Protein AF-A0A935HBZ0-F1 (afdb_monomer_lite)

Radius of gyration: 15.57 Å; chains: 1; bounding box: 42×33×45 Å

Structure (mmCIF, N/CA/C/O backbone):
data_AF-A0A935HBZ0-F1
#
_entry.id   AF-A0A935HBZ0-F1
#
loop_
_atom_site.group_PDB
_atom_site.id
_atom_site.type_symbol
_atom_site.label_atom_id
_atom_site.label_alt_id
_atom_site.label_comp_id
_atom_site.label_asym_id
_atom_site.label_entity_id
_atom_site.label_seq_id
_atom_site.pdbx_PDB_ins_code
_atom_site.Cartn_x
_atom_site.Cartn_y
_atom_site.Cartn_z
_atom_site.occupancy
_atom_site.B_iso_or_equiv
_atom_site.auth_seq_id
_atom_site.auth_comp_id
_atom_site.auth_asym_id
_atom_site.auth_atom_id
_atom_site.pdbx_PDB_model_num
ATOM 1 N N . MET A 1 1 ? -7.077 -1.161 21.748 1.00 65.81 1 MET A N 1
ATOM 2 C CA . MET A 1 1 ? -7.978 -0.003 21.510 1.00 65.81 1 MET A CA 1
ATOM 3 C C . MET A 1 1 ? -8.008 0.427 20.041 1.00 65.81 1 MET A C 1
ATOM 5 O O . MET A 1 1 ? -8.962 0.059 19.374 1.00 65.81 1 MET A O 1
ATOM 9 N N . LYS A 1 2 ? -6.994 1.128 19.490 1.00 85.88 2 LYS A N 1
ATOM 10 C CA . LYS A 1 2 ? -7.006 1.590 18.075 1.00 85.88 2 LYS A CA 1
ATOM 11 C C . LYS A 1 2 ? -7.140 0.434 17.069 1.00 85.88 2 LYS A C 1
ATOM 13 O O . LYS A 1 2 ? -8.024 0.456 16.223 1.00 85.88 2 LYS A O 1
ATOM 18 N N . LYS A 1 3 ? -6.324 -0.615 17.225 1.00 92.75 3 LYS A N 1
ATOM 19 C CA . LYS A 1 3 ? -6.364 -1.835 16.396 1.00 92.75 3 LYS A CA 1
ATOM 20 C C . LYS A 1 3 ? -7.727 -2.537 16.418 1.00 92.75 3 LYS A C 1
ATOM 22 O O . LYS A 1 3 ? -8.229 -2.921 15.367 1.00 92.75 3 LYS A O 1
ATOM 27 N N . ASP A 1 4 ? -8.330 -2.686 17.596 1.00 95.81 4 ASP A N 1
ATOM 28 C CA . ASP A 1 4 ? -9.624 -3.364 17.747 1.00 95.81 4 ASP A CA 1
ATOM 29 C C . ASP A 1 4 ? -10.753 -2.579 17.077 1.00 95.81 4 ASP A C 1
ATOM 31 O O . ASP A 1 4 ? -11.572 -3.177 16.384 1.00 95.81 4 ASP A O 1
ATOM 35 N N . ALA A 1 5 ? -10.742 -1.248 17.207 1.00 96.25 5 ALA A N 1
ATOM 36 C CA . ALA A 1 5 ? -11.699 -0.372 16.539 1.00 96.25 5 ALA A CA 1
ATOM 37 C C . ALA A 1 5 ? -11.577 -0.450 15.007 1.00 96.25 5 ALA A C 1
ATOM 39 O O . ALA A 1 5 ? -12.586 -0.577 14.317 1.00 96.25 5 ALA A O 1
ATOM 40 N N . LEU A 1 6 ? -10.350 -0.432 14.466 1.00 97.00 6 LEU A N 1
ATOM 41 C CA . LEU A 1 6 ? -10.115 -0.609 13.027 1.00 97.00 6 LEU A CA 1
ATOM 42 C C . LEU A 1 6 ? -10.613 -1.976 12.547 1.00 97.00 6 LEU A C 1
ATOM 44 O O . LEU A 1 6 ? -11.344 -2.051 11.562 1.00 97.00 6 LEU A O 1
ATOM 48 N N . ARG A 1 7 ? -10.276 -3.051 13.273 1.00 97.31 7 ARG A N 1
ATOM 49 C CA . ARG A 1 7 ? -10.744 -4.408 12.964 1.00 97.31 7 ARG A CA 1
ATOM 50 C C . ARG A 1 7 ? -12.270 -4.479 12.932 1.00 97.31 7 ARG A C 1
ATOM 52 O O . ARG A 1 7 ? -12.820 -5.020 11.976 1.00 97.31 7 ARG A O 1
ATOM 59 N N . GLN A 1 8 ? -12.937 -3.922 13.942 1.00 97.00 8 GLN A N 1
ATOM 60 C CA . GLN A 1 8 ? -14.395 -3.907 14.031 1.00 97.00 8 GLN A CA 1
ATOM 61 C C . GLN A 1 8 ? -15.018 -3.194 12.824 1.00 97.00 8 GLN A C 1
ATOM 63 O O . GLN A 1 8 ? -15.864 -3.777 12.154 1.00 97.00 8 GLN A O 1
ATOM 68 N N . ILE A 1 9 ? -14.538 -1.995 12.473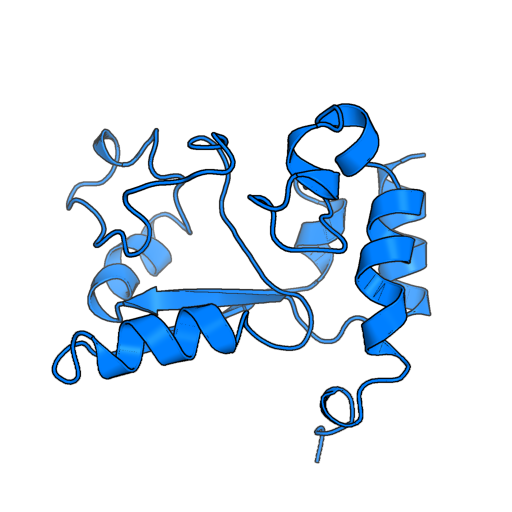 1.00 95.81 9 ILE A N 1
ATOM 69 C CA . ILE A 1 9 ? -15.025 -1.245 11.301 1.00 95.81 9 ILE A CA 1
ATOM 70 C C . ILE A 1 9 ? -14.852 -2.062 10.017 1.00 95.81 9 ILE A C 1
ATOM 72 O O . ILE A 1 9 ? -15.781 -2.172 9.217 1.00 95.81 9 ILE A O 1
ATOM 76 N N . VAL A 1 10 ? -13.673 -2.654 9.809 1.00 95.12 10 VAL A N 1
ATOM 77 C CA . VAL A 1 10 ? -13.388 -3.443 8.603 1.00 95.12 10 VAL A CA 1
ATOM 78 C C . VAL A 1 10 ? -14.319 -4.657 8.488 1.00 95.12 10 VAL A C 1
ATOM 80 O O . VAL A 1 10 ? -14.809 -4.953 7.395 1.00 95.12 10 VAL A O 1
ATOM 83 N N . GLN A 1 11 ? -14.595 -5.332 9.606 1.00 94.44 11 GLN A N 1
ATOM 84 C CA . GLN A 1 11 ? -15.494 -6.487 9.668 1.00 94.44 11 GLN A CA 1
ATOM 85 C C . GLN A 1 11 ? -16.965 -6.093 9.470 1.00 94.44 11 GLN A C 1
ATOM 87 O O . GLN A 1 11 ? -17.665 -6.740 8.692 1.00 94.44 11 GLN A O 1
ATOM 92 N N . GLU A 1 12 ? -17.426 -5.014 10.107 1.00 93.88 12 GLU A N 1
ATOM 93 C CA . GLU A 1 12 ? -18.795 -4.493 9.976 1.00 93.88 12 GLU A CA 1
ATOM 94 C C . GLU A 1 12 ? -19.108 -4.014 8.553 1.00 93.88 12 GLU A C 1
ATOM 96 O O . GLU A 1 12 ? -20.211 -4.216 8.043 1.00 93.88 12 GLU A O 1
ATOM 101 N N . ILE A 1 13 ? -18.137 -3.380 7.892 1.00 90.19 13 ILE A N 1
ATOM 102 C CA . ILE A 1 13 ? -18.261 -2.921 6.502 1.00 90.19 13 ILE A CA 1
ATOM 103 C C . ILE A 1 13 ? -18.088 -4.076 5.506 1.00 90.19 13 ILE A C 1
ATOM 105 O O . ILE A 1 13 ? -18.488 -3.938 4.352 1.00 90.19 13 ILE A O 1
ATOM 109 N N . ARG A 1 14 ? -17.540 -5.219 5.946 1.00 92.62 14 ARG A N 1
ATOM 110 C CA . ARG A 1 14 ? -17.175 -6.364 5.098 1.00 92.62 14 ARG A CA 1
ATOM 111 C C . ARG A 1 14 ? -16.282 -5.937 3.936 1.00 92.62 14 ARG A C 1
ATOM 113 O O . ARG A 1 14 ? -16.579 -6.210 2.775 1.00 92.62 14 ARG A O 1
ATOM 120 N N . VAL A 1 15 ? -15.190 -5.238 4.255 1.00 92.06 15 VAL A N 1
ATOM 121 C CA . VAL A 1 15 ? -14.193 -4.857 3.244 1.00 92.06 15 VAL A CA 1
ATOM 122 C C . VAL A 1 15 ? -13.745 -6.114 2.490 1.00 92.06 15 VAL A C 1
ATOM 124 O O . VAL A 1 15 ? -13.252 -7.042 3.132 1.00 92.06 15 VAL A O 1
ATOM 127 N N . PRO A 1 16 ? -13.888 -6.161 1.155 1.00 90.31 16 PRO A N 1
ATOM 128 C CA . PRO A 1 16 ? -13.675 -7.402 0.420 1.00 90.31 16 PRO A CA 1
ATOM 129 C C . PRO A 1 16 ? -12.183 -7.722 0.274 1.00 90.31 16 PRO A C 1
ATOM 131 O O . PRO A 1 16 ? -11.754 -8.848 0.512 1.00 90.31 16 PRO A O 1
ATOM 134 N N . TYR A 1 17 ? -11.376 -6.723 -0.087 1.00 93.56 17 TYR A N 1
ATOM 135 C CA . TYR A 1 17 ? -9.940 -6.863 -0.309 1.00 93.56 17 TYR A CA 1
ATOM 136 C C . TYR A 1 17 ? -9.250 -5.496 -0.390 1.00 93.56 17 TYR A C 1
ATOM 138 O O . TYR A 1 17 ? -9.882 -4.465 -0.653 1.00 93.56 17 TYR A O 1
ATOM 146 N N . VAL A 1 18 ? -7.930 -5.509 -0.198 1.00 96.31 18 VAL A N 1
ATOM 147 C CA . VAL A 1 18 ? -7.041 -4.373 -0.463 1.00 96.31 18 VAL A CA 1
ATOM 148 C C . VAL A 1 18 ? -6.252 -4.658 -1.736 1.00 96.31 18 VAL A C 1
ATOM 150 O O . VAL A 1 18 ? -5.792 -5.774 -1.942 1.00 96.31 18 VAL A O 1
ATOM 153 N N . LEU A 1 19 ? -6.106 -3.663 -2.600 1.00 96.44 19 LEU A N 1
ATOM 154 C CA . LEU A 1 19 ? -5.512 -3.788 -3.922 1.00 96.44 19 LEU A CA 1
ATOM 155 C C . LEU A 1 19 ? -4.261 -2.930 -4.053 1.00 96.44 19 LEU A C 1
ATOM 157 O O . LEU A 1 19 ? -4.259 -1.764 -3.664 1.00 96.44 19 LEU A O 1
ATOM 161 N N . HIS A 1 20 ? -3.234 -3.474 -4.691 1.00 95.38 20 HIS A N 1
ATOM 162 C CA . HIS A 1 20 ? -2.066 -2.715 -5.128 1.00 95.38 20 HIS A CA 1
ATOM 163 C C . HIS A 1 20 ? -1.770 -3.065 -6.582 1.00 95.38 20 HIS A C 1
ATOM 165 O O . HIS A 1 20 ? -1.563 -4.233 -6.904 1.00 95.38 20 HIS A O 1
ATOM 171 N N . PHE A 1 21 ? -1.779 -2.068 -7.467 1.00 95.25 21 PHE A N 1
ATOM 172 C CA . PHE A 1 21 ? -1.385 -2.277 -8.856 1.00 95.25 21 PHE A CA 1
ATOM 173 C C . PHE A 1 21 ? 0.099 -1.956 -9.028 1.00 95.25 21 PHE A C 1
ATOM 175 O O . PHE A 1 21 ? 0.611 -0.991 -8.461 1.00 95.25 21 PHE A O 1
ATOM 182 N N . THR A 1 22 ? 0.789 -2.767 -9.820 1.00 95.06 22 THR A N 1
ATOM 183 C CA . THR A 1 22 ? 2.223 -2.628 -10.085 1.00 95.06 22 THR A CA 1
ATOM 184 C C . THR A 1 22 ? 2.559 -3.216 -11.454 1.00 95.06 22 THR A C 1
ATOM 186 O O . THR A 1 22 ? 1.729 -3.899 -12.059 1.00 95.06 22 THR A O 1
ATOM 189 N N . GLN A 1 23 ? 3.762 -2.947 -11.958 1.00 95.38 23 GLN A N 1
ATOM 190 C CA . GLN A 1 23 ? 4.237 -3.580 -13.189 1.00 95.38 23 GLN A CA 1
ATOM 191 C C . GLN A 1 23 ? 4.539 -5.058 -12.927 1.00 95.38 23 GLN A C 1
ATOM 193 O O . GLN A 1 23 ? 5.110 -5.398 -11.888 1.00 95.38 23 GLN A O 1
ATOM 198 N N . ALA A 1 24 ? 4.201 -5.940 -13.869 1.00 96.06 24 ALA A N 1
ATOM 199 C CA . ALA A 1 24 ? 4.393 -7.386 -13.728 1.00 96.06 24 ALA A CA 1
ATOM 200 C C . ALA A 1 24 ? 5.861 -7.764 -13.453 1.00 96.06 24 ALA A C 1
ATOM 202 O O . ALA A 1 24 ? 6.133 -8.696 -12.698 1.00 96.06 24 ALA A O 1
ATOM 203 N N . GLN A 1 25 ? 6.811 -6.984 -13.980 1.00 94.69 25 GLN A N 1
ATOM 204 C CA . GLN A 1 25 ? 8.251 -7.154 -13.748 1.00 94.69 25 GLN A CA 1
ATOM 205 C C . GLN A 1 25 ? 8.650 -7.057 -12.264 1.00 94.69 25 GLN A C 1
ATOM 207 O O . GLN A 1 25 ? 9.677 -7.601 -11.869 1.00 94.69 25 GLN A O 1
ATOM 212 N N . ASN A 1 26 ? 7.835 -6.411 -11.422 1.00 94.94 26 ASN A N 1
ATOM 213 C CA . ASN A 1 26 ? 8.087 -6.314 -9.984 1.00 94.94 26 ASN A CA 1
ATOM 214 C C . ASN A 1 26 ? 7.689 -7.592 -9.219 1.00 94.94 26 ASN A C 1
ATOM 216 O O . ASN A 1 26 ? 8.083 -7.750 -8.062 1.00 94.94 26 ASN A O 1
ATOM 220 N N . LEU A 1 27 ? 6.930 -8.515 -9.831 1.00 95.19 27 LEU A N 1
ATOM 221 C CA . LEU A 1 27 ? 6.409 -9.710 -9.157 1.00 95.19 27 LEU A CA 1
ATOM 222 C C . LEU A 1 27 ? 7.484 -10.582 -8.497 1.00 95.19 27 LEU A C 1
ATOM 224 O O . LEU A 1 27 ? 7.277 -10.939 -7.339 1.00 95.19 27 LEU A O 1
ATOM 228 N N . PRO A 1 28 ? 8.627 -10.914 -9.132 1.00 93.56 28 PRO A N 1
ATOM 229 C CA . PRO A 1 28 ? 9.630 -11.767 -8.490 1.00 93.56 28 PRO A CA 1
ATOM 230 C C . PRO A 1 28 ? 10.176 -11.169 -7.182 1.00 93.56 28 PRO A C 1
ATOM 232 O O . PRO A 1 28 ? 10.333 -11.866 -6.177 1.00 93.56 28 PRO A O 1
ATOM 235 N N . SER A 1 29 ? 10.409 -9.854 -7.167 1.00 93.12 29 SER A N 1
ATOM 236 C CA . SER A 1 29 ? 10.856 -9.137 -5.968 1.00 93.12 29 SER A CA 1
ATOM 237 C C . SER A 1 29 ? 9.755 -9.102 -4.904 1.00 93.12 29 SER A C 1
ATOM 239 O O . SER A 1 29 ? 9.990 -9.441 -3.746 1.00 93.12 29 SER A O 1
ATOM 241 N N . ILE A 1 30 ? 8.515 -8.815 -5.309 1.00 94.56 30 ILE A N 1
ATOM 242 C CA . ILE A 1 30 ? 7.369 -8.780 -4.393 1.00 94.56 30 ILE A CA 1
ATOM 243 C C . ILE A 1 30 ? 7.100 -10.150 -3.763 1.00 94.56 30 ILE A C 1
ATOM 245 O O . ILE A 1 30 ? 6.831 -10.226 -2.568 1.00 94.56 30 ILE A O 1
ATOM 249 N N . MET A 1 31 ? 7.206 -11.240 -4.522 1.00 93.69 3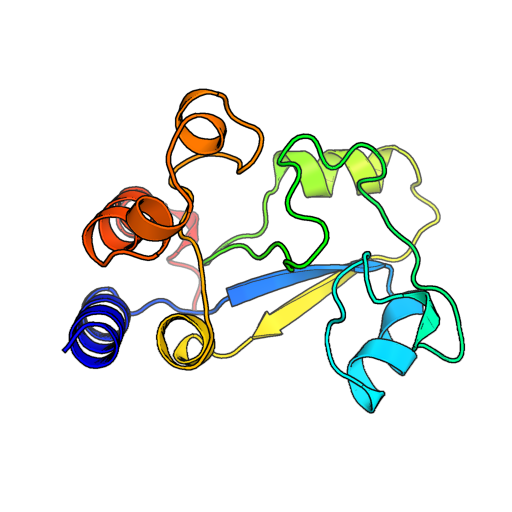1 MET A N 1
ATOM 250 C CA . MET A 1 31 ? 6.975 -12.590 -3.997 1.00 93.69 31 MET A CA 1
ATOM 251 C C . MET A 1 31 ? 8.069 -13.037 -3.021 1.00 93.69 31 MET A C 1
ATOM 253 O O . MET A 1 31 ? 7.797 -13.826 -2.122 1.00 93.69 31 MET A O 1
ATOM 257 N N . SER A 1 32 ? 9.294 -12.525 -3.168 1.00 92.25 32 SER A N 1
ATOM 258 C CA . SER A 1 32 ? 10.424 -12.895 -2.305 1.00 92.25 32 SER A CA 1
ATOM 259 C C . SER A 1 32 ? 10.606 -11.982 -1.088 1.00 92.25 32 SER A C 1
ATOM 261 O O . SER A 1 32 ? 11.079 -12.443 -0.050 1.00 92.25 32 SER A O 1
ATOM 263 N N . LYS A 1 33 ? 10.253 -10.695 -1.193 1.00 90.56 33 LYS A N 1
ATOM 264 C CA . LYS A 1 33 ? 10.511 -9.674 -0.159 1.00 90.56 33 LYS A CA 1
ATOM 265 C C . LYS A 1 33 ? 9.253 -8.954 0.334 1.00 90.56 33 LYS A C 1
ATOM 267 O O . LYS A 1 33 ? 9.301 -8.293 1.366 1.00 90.56 33 LYS A O 1
ATOM 272 N N . GLY A 1 34 ? 8.122 -9.103 -0.347 1.00 91.69 34 GLY A N 1
ATOM 273 C CA . GLY A 1 34 ? 6.924 -8.297 -0.123 1.00 91.69 34 GLY A CA 1
ATOM 274 C C . GLY A 1 34 ? 6.960 -6.972 -0.889 1.00 91.69 34 GLY A C 1
ATOM 275 O O . GLY A 1 34 ? 7.884 -6.687 -1.648 1.00 91.69 34 GLY A O 1
ATOM 276 N N . ILE A 1 35 ? 5.929 -6.147 -0.702 1.00 91.75 35 ILE A N 1
ATOM 277 C CA . ILE A 1 35 ? 5.857 -4.826 -1.338 1.00 91.75 35 ILE A CA 1
ATOM 278 C C . ILE A 1 35 ? 6.706 -3.848 -0.522 1.00 91.75 35 ILE A C 1
ATOM 280 O O . ILE A 1 35 ? 6.414 -3.601 0.648 1.00 91.75 35 ILE A O 1
ATOM 284 N N . PHE A 1 36 ? 7.754 -3.310 -1.142 1.00 88.06 36 PHE A N 1
ATOM 285 C CA . PHE A 1 36 ? 8.692 -2.389 -0.505 1.00 88.06 36 PHE A CA 1
ATOM 286 C C . PHE A 1 36 ? 8.353 -0.925 -0.818 1.00 88.06 36 PHE A C 1
ATOM 288 O O . PHE A 1 36 ? 7.976 -0.618 -1.953 1.00 88.06 36 PHE A O 1
ATOM 295 N N . PRO A 1 37 ? 8.504 -0.013 0.158 1.00 89.12 37 PRO A N 1
ATOM 296 C CA . PRO A 1 37 ? 8.428 1.414 -0.105 1.00 89.12 37 PRO A CA 1
ATOM 297 C C . PRO A 1 37 ? 9.615 1.864 -0.961 1.00 89.12 37 PRO A C 1
ATOM 299 O O . PRO A 1 37 ? 10.698 1.275 -0.915 1.00 89.12 37 PRO A O 1
ATOM 302 N N . VAL A 1 38 ? 9.408 2.925 -1.741 1.00 86.44 38 VAL A N 1
ATOM 303 C CA . VAL A 1 38 ? 10.417 3.427 -2.687 1.00 86.44 38 VAL A CA 1
ATOM 304 C C . VAL A 1 38 ? 11.667 3.907 -1.951 1.00 86.44 38 VAL A C 1
ATOM 306 O O . VAL A 1 38 ? 12.769 3.643 -2.417 1.00 86.44 38 VAL A O 1
ATOM 309 N N . SER A 1 39 ? 11.524 4.493 -0.758 1.00 88.62 39 SER A N 1
ATOM 310 C CA . SER A 1 39 ? 12.664 4.926 0.066 1.00 88.62 39 SER A CA 1
ATOM 311 C C . SER A 1 39 ? 13.614 3.791 0.470 1.00 88.62 39 SER A C 1
ATOM 313 O O . SER A 1 39 ? 14.761 4.043 0.830 1.00 88.62 39 SER A O 1
ATOM 315 N N . ARG A 1 40 ? 13.160 2.534 0.391 1.00 88.75 40 ARG A N 1
ATOM 316 C CA . ARG A 1 40 ? 13.937 1.332 0.724 1.00 88.75 40 ARG A CA 1
ATOM 317 C C . ARG A 1 40 ? 14.279 0.492 -0.505 1.00 88.75 40 ARG A C 1
ATOM 319 O O . ARG A 1 40 ? 14.659 -0.669 -0.376 1.00 88.75 40 ARG A O 1
ATOM 326 N N . SER A 1 41 ? 14.151 1.045 -1.713 1.00 87.44 41 SER A N 1
ATOM 327 C CA . SER A 1 41 ? 14.399 0.299 -2.952 1.00 87.44 41 SER A CA 1
ATOM 328 C C . SER A 1 41 ? 15.845 -0.179 -3.099 1.00 87.44 41 SER A C 1
ATOM 330 O O . SER A 1 41 ? 16.082 -1.172 -3.780 1.00 87.44 41 SER A O 1
ATOM 332 N N . SER A 1 42 ? 16.804 0.498 -2.459 1.00 87.94 42 SER A N 1
ATOM 333 C CA . SER A 1 42 ? 18.222 0.114 -2.432 1.00 87.94 42 SER A CA 1
ATOM 334 C C . SER A 1 42 ? 18.489 -1.203 -1.696 1.00 87.94 42 SER A C 1
ATOM 336 O O . SER A 1 42 ? 19.538 -1.807 -1.895 1.00 87.94 42 SER A O 1
ATOM 338 N N . GLU A 1 43 ? 17.546 -1.674 -0.875 1.00 88.06 43 GLU A N 1
ATOM 339 C CA . GLU A 1 43 ? 17.636 -2.968 -0.187 1.00 88.06 43 GLU A CA 1
ATO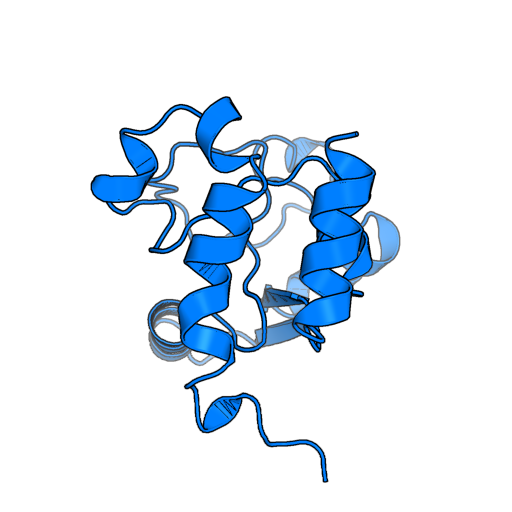M 340 C C . GLU A 1 43 ? 17.260 -4.150 -1.095 1.00 88.06 43 GLU A C 1
ATOM 342 O O . GLU A 1 43 ? 17.450 -5.313 -0.725 1.00 88.06 43 GLU A O 1
ATOM 347 N N . LEU A 1 44 ? 16.697 -3.877 -2.276 1.00 86.38 44 LEU A N 1
ATOM 348 C CA . LEU A 1 44 ? 16.303 -4.903 -3.228 1.00 86.38 44 LEU A CA 1
ATOM 349 C C . LEU A 1 44 ? 17.466 -5.248 -4.168 1.00 86.38 44 LEU A C 1
ATOM 351 O O . LEU A 1 44 ? 18.181 -4.357 -4.621 1.00 86.38 44 LEU A O 1
ATOM 355 N N . PRO A 1 45 ? 17.627 -6.533 -4.538 1.00 84.06 45 PRO A N 1
ATOM 356 C CA . PRO A 1 45 ? 18.674 -6.950 -5.473 1.00 84.06 45 PRO A CA 1
ATOM 357 C C . PRO A 1 45 ? 18.472 -6.364 -6.878 1.00 84.06 45 PRO A C 1
ATOM 359 O O . PRO A 1 45 ? 19.421 -6.244 -7.646 1.00 84.06 45 PRO A O 1
ATOM 362 N N . VAL A 1 46 ? 17.229 -6.011 -7.216 1.00 86.12 46 VAL A N 1
ATOM 363 C CA . VAL A 1 46 ? 16.846 -5.357 -8.466 1.00 86.12 46 VAL A CA 1
ATOM 364 C C . VAL A 1 46 ? 15.922 -4.199 -8.120 1.00 86.12 46 VAL A C 1
ATOM 366 O O . VAL A 1 46 ? 14.944 -4.383 -7.389 1.00 86.12 46 VAL A O 1
ATOM 369 N N . LEU A 1 47 ? 16.228 -3.014 -8.654 1.00 88.56 47 LEU A N 1
ATOM 370 C CA . LEU A 1 47 ? 15.410 -1.825 -8.437 1.00 88.56 47 LEU A CA 1
ATOM 371 C C . LEU A 1 47 ? 13.998 -2.033 -9.012 1.00 88.56 47 LEU A C 1
ATOM 373 O O . LEU A 1 47 ? 13.864 -2.439 -10.172 1.00 88.56 47 LEU A O 1
ATOM 377 N N . PRO A 1 48 ? 12.944 -1.740 -8.232 1.00 89.06 48 PRO A N 1
ATOM 378 C CA . PRO A 1 48 ? 11.577 -1.867 -8.698 1.00 89.06 48 PRO A CA 1
ATOM 379 C C . PRO A 1 48 ? 11.275 -0.799 -9.748 1.00 89.06 48 PRO A C 1
ATOM 381 O O . PRO A 1 48 ? 11.778 0.326 -9.698 1.00 89.06 48 PRO A O 1
ATOM 384 N N . LYS A 1 49 ? 10.389 -1.128 -10.685 1.00 90.44 49 LYS A N 1
ATOM 385 C CA . LYS A 1 49 ? 9.817 -0.145 -11.603 1.00 90.44 49 LYS A CA 1
ATOM 386 C C . LYS A 1 49 ? 8.776 0.689 -10.863 1.00 90.44 49 LYS A C 1
ATOM 388 O O . LYS A 1 49 ? 7.743 0.165 -10.439 1.00 90.44 49 LYS A O 1
ATOM 393 N N . VAL A 1 50 ? 9.075 1.977 -10.695 1.00 87.00 50 VAL A N 1
ATOM 394 C CA . VAL A 1 50 ? 8.228 2.952 -9.999 1.00 87.00 50 VAL A CA 1
ATOM 395 C C . VAL A 1 50 ? 7.393 3.724 -11.016 1.00 87.00 50 VAL A C 1
ATOM 397 O O . VAL A 1 50 ? 7.924 4.276 -11.974 1.00 87.00 50 VAL A O 1
ATOM 400 N N . ASN A 1 51 ? 6.078 3.769 -10.795 1.00 83.62 51 ASN A N 1
ATOM 401 C CA . ASN A 1 51 ? 5.138 4.441 -11.700 1.00 83.62 51 ASN A CA 1
ATOM 402 C C . ASN A 1 51 ? 4.959 5.922 -11.345 1.00 83.62 51 ASN A C 1
ATOM 404 O O . ASN A 1 51 ? 4.872 6.783 -12.217 1.00 83.62 51 ASN A O 1
ATOM 408 N N . ASP A 1 52 ? 4.888 6.221 -10.049 1.00 82.81 52 ASP A N 1
ATOM 409 C CA . ASP A 1 52 ? 4.736 7.576 -9.530 1.00 82.81 52 ASP A CA 1
ATOM 410 C C . ASP A 1 52 ? 6.081 8.097 -9.036 1.00 82.81 52 ASP A C 1
ATOM 412 O O . ASP A 1 52 ? 6.469 7.842 -7.900 1.00 82.81 52 ASP A O 1
ATOM 416 N N . LEU A 1 53 ? 6.802 8.779 -9.926 1.00 79.62 53 LEU A N 1
ATOM 417 C CA . LEU A 1 53 ? 8.091 9.400 -9.615 1.00 79.62 53 LEU A CA 1
ATOM 418 C C . LEU A 1 53 ? 7.943 10.729 -8.871 1.00 79.62 53 LEU A C 1
ATOM 420 O O . LEU A 1 53 ? 8.900 11.180 -8.256 1.00 79.62 53 LEU A O 1
ATOM 424 N N . LEU A 1 54 ? 6.776 11.373 -8.962 1.00 80.31 54 LEU A N 1
ATOM 425 C CA . LEU A 1 54 ? 6.571 12.685 -8.354 1.00 80.31 54 LEU A CA 1
ATOM 426 C C . LEU A 1 54 ? 6.197 12.572 -6.880 1.00 80.31 54 LEU A C 1
ATOM 428 O O . LEU A 1 54 ? 6.481 13.512 -6.146 1.00 80.31 54 LEU A O 1
ATOM 432 N N . ARG A 1 55 ? 5.545 11.466 -6.471 1.00 82.88 55 ARG A N 1
ATOM 433 C CA . ARG A 1 55 ? 5.156 11.171 -5.078 1.00 82.88 55 ARG A CA 1
ATOM 434 C C . ARG A 1 55 ? 4.696 12.430 -4.343 1.00 82.88 55 ARG A C 1
ATOM 436 O O . ARG A 1 55 ? 5.207 12.775 -3.285 1.00 82.88 55 ARG A O 1
ATOM 443 N N . LEU A 1 56 ? 3.715 13.126 -4.917 1.00 82.81 56 LEU A N 1
ATOM 444 C CA . LEU A 1 56 ? 3.280 14.444 -4.435 1.00 82.81 56 LEU A CA 1
ATOM 445 C C . LEU A 1 56 ? 2.686 14.415 -3.011 1.00 82.81 56 LEU A C 1
ATOM 447 O O . LEU A 1 56 ? 2.447 15.467 -2.429 1.00 82.81 56 LEU A O 1
ATOM 451 N N . ASP A 1 57 ? 2.444 13.221 -2.460 1.00 80.19 57 ASP A N 1
ATOM 452 C CA . ASP A 1 57 ? 2.079 13.010 -1.058 1.00 80.19 57 ASP A CA 1
ATOM 453 C C . ASP A 1 57 ? 3.263 13.094 -0.075 1.00 80.19 57 ASP A C 1
ATOM 455 O O . ASP A 1 57 ? 3.037 13.206 1.124 1.00 80.19 57 ASP A O 1
ATOM 459 N N . GLY A 1 58 ? 4.511 13.045 -0.555 1.00 80.62 58 GLY A N 1
ATOM 460 C CA . GLY A 1 58 ? 5.729 13.108 0.258 1.00 80.62 58 GLY A CA 1
ATOM 461 C C . GLY A 1 58 ? 6.011 11.868 1.121 1.00 80.62 58 GLY A C 1
ATOM 462 O O . GLY A 1 58 ? 6.965 11.873 1.894 1.00 80.62 58 GLY A O 1
ATOM 463 N N . HIS A 1 59 ? 5.217 10.798 1.011 1.00 84.56 59 HIS A N 1
ATOM 464 C CA . HIS A 1 59 ? 5.279 9.631 1.903 1.00 84.56 59 HIS A CA 1
ATOM 465 C C . HIS A 1 59 ? 6.094 8.469 1.317 1.00 84.56 59 HIS A C 1
ATOM 467 O O . HIS A 1 59 ? 5.580 7.369 1.088 1.00 84.56 59 HIS A O 1
ATOM 473 N N . GLU A 1 60 ? 7.374 8.693 1.026 1.00 85.56 60 GLU A N 1
ATOM 474 C CA . GLU A 1 60 ? 8.229 7.717 0.329 1.00 85.56 60 GLU A CA 1
ATOM 475 C C . GLU A 1 60 ? 8.466 6.403 1.093 1.00 85.56 60 GLU A C 1
ATOM 477 O O . GLU A 1 60 ? 8.792 5.388 0.473 1.00 85.56 60 GLU A O 1
ATOM 482 N N . ASP A 1 61 ? 8.263 6.411 2.413 1.00 88.44 61 ASP A N 1
ATOM 483 C CA . ASP A 1 61 ? 8.326 5.274 3.339 1.00 88.44 61 ASP A CA 1
ATOM 484 C C . ASP A 1 61 ? 7.043 4.424 3.385 1.00 88.44 61 ASP A C 1
ATOM 486 O O . ASP A 1 61 ? 7.030 3.346 3.984 1.00 88.44 61 ASP A O 1
ATOM 490 N N . GLY A 1 62 ? 5.985 4.866 2.702 1.00 89.12 62 GLY A N 1
ATOM 491 C CA . GLY A 1 62 ? 4.713 4.165 2.583 1.00 89.12 62 GLY A CA 1
ATOM 492 C C . GLY A 1 62 ? 4.505 3.448 1.246 1.00 89.12 62 GLY A C 1
ATOM 493 O O . GLY A 1 62 ? 5.098 3.775 0.212 1.00 89.12 62 GLY A O 1
ATOM 494 N N . VAL A 1 63 ? 3.579 2.486 1.259 1.00 91.44 63 VAL A N 1
ATOM 495 C CA . VAL A 1 63 ? 3.048 1.816 0.063 1.00 91.44 63 VAL A CA 1
ATOM 496 C C . VAL A 1 63 ? 1.599 2.247 -0.143 1.00 91.44 63 VAL A C 1
ATOM 498 O O . VAL A 1 63 ? 0.758 2.076 0.737 1.00 91.44 63 VAL A O 1
ATOM 501 N N . SER A 1 64 ? 1.294 2.759 -1.334 1.00 92.19 64 SER A N 1
ATOM 502 C CA . SER A 1 64 ? -0.077 3.104 -1.715 1.00 92.19 64 SER A CA 1
ATOM 503 C C . SER A 1 64 ? -0.893 1.862 -2.070 1.00 92.19 64 SER A C 1
ATOM 505 O O . SER A 1 64 ? -0.468 1.031 -2.876 1.00 92.19 64 SER A O 1
ATOM 507 N N . ALA A 1 65 ? -2.100 1.764 -1.517 1.00 94.44 65 ALA A N 1
ATOM 508 C CA . ALA A 1 65 ? -3.058 0.707 -1.817 1.00 94.44 65 ALA A CA 1
ATOM 509 C C . ALA A 1 65 ? -4.487 1.265 -1.884 1.00 94.44 65 ALA A C 1
ATOM 511 O O . ALA A 1 65 ? -4.783 2.338 -1.364 1.00 94.44 65 ALA A O 1
ATOM 512 N N . SER A 1 66 ? -5.384 0.548 -2.555 1.00 94.75 66 SER A N 1
ATOM 513 C CA . SER A 1 66 ? -6.800 0.901 -2.697 1.00 94.75 66 SER A CA 1
ATOM 514 C C . SER A 1 66 ? -7.687 -0.146 -2.029 1.00 94.75 66 SER A C 1
ATOM 516 O O . SER A 1 66 ? -7.302 -1.304 -1.927 1.00 94.75 66 SER A O 1
ATOM 518 N N . ILE A 1 67 ? -8.888 0.219 -1.589 1.00 93.62 67 ILE A N 1
ATOM 519 C CA . ILE A 1 67 ? -9.835 -0.724 -0.978 1.00 93.62 67 ILE A CA 1
ATOM 520 C C . ILE A 1 67 ? -10.963 -1.010 -1.973 1.00 93.62 67 ILE A C 1
ATOM 522 O O . ILE A 1 67 ? -11.569 -0.077 -2.493 1.00 93.62 67 ILE A O 1
ATOM 526 N N . GLY A 1 68 ? -11.242 -2.288 -2.254 1.00 89.31 68 GLY A N 1
ATOM 527 C CA . GLY A 1 68 ? -12.358 -2.745 -3.101 1.00 89.31 68 GLY A CA 1
ATOM 528 C C . GLY A 1 68 ? -12.239 -2.480 -4.613 1.00 89.31 68 GLY A C 1
ATOM 529 O O . GLY A 1 68 ? -12.686 -3.296 -5.415 1.00 89.31 68 GLY A O 1
ATOM 530 N N . PHE A 1 69 ? -11.608 -1.387 -5.037 1.00 88.69 69 PHE A N 1
ATOM 531 C CA . PHE A 1 69 ? -11.335 -1.092 -6.448 1.00 88.69 69 PHE A CA 1
ATOM 532 C C . PHE A 1 69 ? -10.012 -0.328 -6.568 1.00 88.69 69 PHE A C 1
ATOM 534 O O . PHE A 1 69 ? -9.737 0.498 -5.696 1.00 88.69 69 PHE A O 1
ATOM 541 N N . PRO A 1 70 ? -9.168 -0.574 -7.592 1.00 90.06 70 PRO A N 1
ATOM 542 C CA . PRO A 1 70 ? -7.921 0.169 -7.732 1.00 90.06 70 PRO A CA 1
ATOM 543 C C . PRO A 1 70 ? -8.218 1.648 -8.005 1.00 90.06 70 PRO A C 1
ATOM 545 O O . PRO A 1 70 ? -9.293 1.993 -8.506 1.00 90.06 70 PRO A O 1
ATOM 548 N N . ASN A 1 71 ? -7.249 2.529 -7.743 1.00 90.44 71 ASN A N 1
ATOM 549 C CA . ASN A 1 71 ? -7.293 3.911 -8.223 1.00 90.44 71 ASN A CA 1
ATOM 550 C C . ASN A 1 71 ? -7.345 3.924 -9.761 1.00 90.44 71 ASN A C 1
ATOM 552 O O . ASN A 1 71 ? -6.324 3.920 -10.442 1.00 90.44 71 ASN A O 1
ATOM 556 N N . CYS A 1 72 ? -8.558 3.890 -10.307 1.00 89.44 72 CYS A N 1
ATOM 557 C CA . CYS A 1 72 ? -8.790 3.593 -11.713 1.00 89.44 72 CYS A CA 1
ATOM 558 C C . CYS A 1 72 ? -8.335 4.699 -12.654 1.00 89.44 72 CYS A C 1
ATOM 560 O O . CYS A 1 72 ? -7.880 4.393 -13.748 1.00 89.44 72 CYS A O 1
ATOM 562 N N . GLN A 1 73 ? -8.397 5.959 -12.219 1.00 90.50 73 GLN A N 1
ATOM 563 C CA . GLN A 1 73 ? -7.900 7.091 -12.995 1.00 90.50 73 GLN A CA 1
ATOM 564 C C . GLN A 1 73 ? -6.381 7.000 -13.147 1.00 90.50 73 GLN A C 1
ATOM 566 O O . GLN A 1 73 ? -5.862 7.073 -14.258 1.00 90.50 73 GLN A O 1
ATOM 571 N N . MET A 1 74 ? -5.675 6.762 -12.038 1.00 91.44 74 MET A N 1
ATOM 572 C CA . MET A 1 74 ? -4.222 6.610 -12.039 1.00 91.44 74 MET A CA 1
ATOM 573 C C . MET A 1 74 ? -3.789 5.343 -12.784 1.00 91.44 74 MET A C 1
ATOM 575 O O . MET A 1 74 ? -2.889 5.391 -13.617 1.00 91.44 74 MET A O 1
ATOM 579 N N . PHE A 1 75 ? -4.466 4.222 -12.541 1.00 93.94 75 PHE A N 1
ATOM 580 C CA . PHE A 1 75 ? -4.151 2.960 -13.198 1.00 93.94 75 PHE A CA 1
ATOM 581 C C . PHE A 1 75 ? -4.419 3.011 -14.708 1.00 93.94 75 PHE A C 1
ATOM 583 O O . PHE A 1 75 ? -3.604 2.543 -15.497 1.00 93.94 75 PHE A O 1
ATOM 590 N N . TYR A 1 76 ? -5.528 3.622 -15.138 1.00 94.19 76 TYR A N 1
ATOM 591 C CA . TYR A 1 76 ? -5.803 3.854 -16.555 1.00 94.19 76 TYR A CA 1
ATOM 592 C C . TYR A 1 76 ? -4.727 4.731 -17.195 1.00 94.19 76 TYR A C 1
ATOM 594 O O . TYR A 1 76 ? -4.175 4.327 -18.213 1.00 94.19 76 TYR A O 1
ATOM 602 N N . LYS A 1 77 ? -4.381 5.864 -16.563 1.00 93.69 77 LYS A N 1
ATOM 603 C CA . LYS A 1 77 ? -3.333 6.779 -17.038 1.00 93.69 77 LYS A CA 1
ATOM 604 C C . LYS A 1 77 ? -2.036 6.030 -17.344 1.00 93.69 77 LYS A C 1
ATOM 606 O O . LYS A 1 77 ? -1.528 6.148 -18.448 1.00 93.69 77 LYS A O 1
ATOM 611 N N . TYR A 1 78 ? -1.519 5.235 -16.408 1.00 93.56 78 TYR A N 1
ATOM 612 C CA . TYR A 1 78 ? -0.248 4.546 -16.641 1.00 93.56 78 TYR A CA 1
ATOM 613 C C . TYR A 1 78 ? -0.316 3.472 -17.727 1.00 93.56 78 TYR A C 1
ATOM 615 O O . TYR A 1 78 ? 0.627 3.353 -18.503 1.00 93.56 78 TYR A O 1
A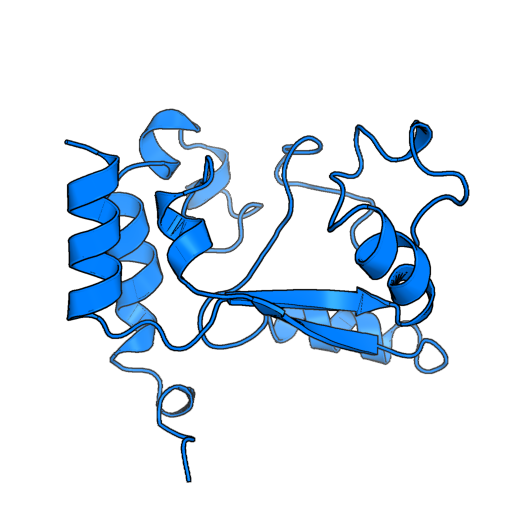TOM 623 N N . ARG A 1 79 ? -1.433 2.740 -17.826 1.00 94.00 79 ARG A N 1
ATOM 624 C CA . ARG A 1 79 ? -1.619 1.735 -18.884 1.00 94.00 79 ARG A CA 1
ATOM 625 C C . ARG A 1 79 ? -1.651 2.338 -20.285 1.00 94.00 79 ARG A C 1
ATOM 627 O O . ARG A 1 79 ? -1.214 1.684 -21.220 1.00 94.00 79 ARG A O 1
ATOM 634 N N . ILE A 1 80 ? -2.186 3.551 -20.442 1.00 95.00 80 ILE A N 1
ATOM 635 C CA . ILE A 1 80 ? -2.223 4.213 -21.755 1.00 95.00 80 ILE A CA 1
ATOM 636 C C . ILE A 1 80 ? -0.926 4.959 -22.081 1.00 95.00 80 ILE A C 1
ATOM 638 O O . ILE A 1 80 ? -0.611 5.110 -23.256 1.00 95.00 80 ILE A O 1
ATOM 642 N N . THR A 1 81 ? -0.182 5.425 -21.071 1.00 93.44 81 THR A N 1
ATOM 643 C CA . THR A 1 81 ? 1.106 6.107 -21.277 1.00 93.44 81 THR A CA 1
ATOM 644 C C . THR A 1 81 ? 2.159 5.159 -21.841 1.00 93.44 81 THR A C 1
ATOM 646 O O . THR A 1 81 ? 2.928 5.561 -22.708 1.00 93.44 81 THR A O 1
ATOM 649 N N . ASP A 1 82 ? 2.185 3.914 -21.368 1.00 91.31 82 ASP A N 1
ATOM 650 C CA . ASP A 1 82 ? 3.030 2.864 -21.927 1.00 91.31 82 ASP A CA 1
ATOM 651 C C . ASP A 1 82 ? 2.219 1.569 -22.106 1.00 91.31 82 ASP A C 1
ATOM 653 O O . ASP A 1 82 ? 2.128 0.756 -21.179 1.00 91.31 82 ASP A O 1
ATOM 657 N N . PRO A 1 83 ? 1.633 1.365 -23.302 1.00 92.75 83 PRO A N 1
ATOM 658 C CA . PRO A 1 83 ? 0.846 0.175 -23.613 1.00 92.75 83 PRO A CA 1
ATOM 659 C C . PRO A 1 83 ? 1.657 -1.124 -23.663 1.00 92.75 83 PRO A C 1
ATOM 661 O O . PRO A 1 83 ? 1.063 -2.197 -23.713 1.00 92.75 83 PRO A O 1
ATOM 664 N N . THR A 1 84 ? 2.992 -1.044 -23.693 1.00 95.00 84 THR A N 1
ATOM 665 C CA . THR A 1 84 ? 3.867 -2.224 -23.776 1.00 95.00 84 THR A CA 1
ATOM 666 C C . THR A 1 84 ? 4.178 -2.824 -22.410 1.00 95.00 84 THR A C 1
ATOM 668 O O . THR A 1 84 ? 4.632 -3.962 -22.319 1.00 95.00 84 THR A O 1
ATOM 671 N N . THR A 1 85 ? 3.921 -2.073 -21.338 1.00 95.25 85 THR A N 1
ATOM 672 C CA . THR A 1 85 ? 4.126 -2.545 -19.974 1.00 95.25 85 THR A CA 1
ATOM 673 C C . THR A 1 85 ? 2.982 -3.463 -19.548 1.00 95.25 85 THR A C 1
ATOM 675 O O . THR A 1 85 ? 1.816 -3.067 -19.542 1.00 95.25 85 THR A O 1
ATOM 678 N N . ASP A 1 86 ? 3.329 -4.665 -19.088 1.00 96.00 86 ASP A N 1
ATOM 679 C CA . ASP A 1 86 ? 2.392 -5.564 -18.419 1.00 96.00 86 ASP A CA 1
ATOM 680 C C . ASP A 1 86 ? 2.110 -5.114 -16.983 1.00 96.00 86 ASP A C 1
ATOM 682 O O . ASP A 1 86 ? 3.016 -4.810 -16.197 1.00 96.00 86 ASP A O 1
ATOM 686 N N . TRP A 1 87 ? 0.833 -5.138 -16.608 1.00 96.25 87 TRP A N 1
ATOM 687 C CA . TRP A 1 87 ? 0.360 -4.715 -15.293 1.00 96.25 87 TRP A CA 1
ATOM 688 C C . TRP A 1 87 ? -0.335 -5.839 -14.550 1.00 96.25 87 TRP A C 1
ATOM 690 O O . TRP A 1 87 ? -1.088 -6.620 -15.126 1.00 96.25 87 TRP A O 1
ATOM 700 N N . VAL A 1 88 ? -0.161 -5.845 -13.232 1.00 96.19 88 VAL A N 1
ATOM 701 C CA . VAL A 1 88 ? -0.849 -6.767 -12.331 1.00 96.19 88 VAL A CA 1
ATOM 702 C C . VAL A 1 88 ? -1.504 -6.017 -11.184 1.00 96.19 88 VAL A C 1
ATOM 704 O O . VAL A 1 88 ? -1.023 -4.972 -10.741 1.00 96.19 88 VAL A O 1
ATOM 707 N N . VAL A 1 89 ? -2.614 -6.567 -10.694 1.00 96.75 89 VAL A N 1
ATOM 708 C CA . VAL A 1 89 ? -3.311 -6.087 -9.500 1.00 96.75 89 VAL A CA 1
ATOM 709 C C . VAL A 1 89 ? -3.194 -7.161 -8.430 1.00 96.75 89 VAL A C 1
ATOM 711 O O . VAL A 1 89 ? -3.755 -8.246 -8.556 1.00 96.75 89 VAL A O 1
ATOM 714 N N . LEU A 1 90 ? -2.450 -6.853 -7.374 1.00 96.69 90 LEU A N 1
ATOM 715 C CA . LEU A 1 90 ? -2.292 -7.721 -6.219 1.00 96.69 90 LEU A CA 1
ATOM 716 C C . LEU A 1 90 ? -3.500 -7.573 -5.304 1.00 96.69 90 LEU A C 1
ATOM 718 O O . LEU A 1 90 ? -3.870 -6.454 -4.946 1.00 96.69 90 LEU A O 1
ATOM 722 N N . VAL A 1 91 ? -4.074 -8.703 -4.900 1.00 96.75 91 VAL A N 1
ATOM 723 C CA . VAL A 1 91 ? -5.175 -8.775 -3.938 1.00 96.75 91 VAL A CA 1
ATOM 724 C C . VAL A 1 91 ? -4.604 -9.179 -2.584 1.00 96.75 91 VAL A C 1
ATOM 726 O O . VAL A 1 91 ? -4.028 -10.253 -2.433 1.00 96.75 91 VAL A O 1
ATOM 729 N N . MET A 1 92 ? -4.747 -8.306 -1.595 1.00 95.69 92 MET A N 1
ATOM 730 C CA . MET A 1 92 ? -4.244 -8.491 -0.240 1.00 95.69 92 MET A CA 1
ATOM 731 C C . MET A 1 92 ? -5.389 -8.634 0.757 1.00 95.69 92 MET A C 1
ATOM 733 O O . MET A 1 92 ? -6.467 -8.050 0.608 1.00 95.69 92 MET A O 1
ATOM 737 N N . ASN A 1 93 ? -5.121 -9.396 1.815 1.00 96.00 93 ASN A N 1
ATOM 738 C CA . ASN A 1 93 ? -6.082 -9.641 2.877 1.00 96.00 93 ASN A CA 1
ATOM 739 C C . ASN A 1 93 ? -6.416 -8.331 3.633 1.00 96.00 93 ASN A C 1
ATOM 741 O O . ASN A 1 93 ? -5.485 -7.666 4.093 1.00 96.00 93 ASN A O 1
ATOM 745 N N . PRO A 1 94 ? -7.704 -7.984 3.847 1.00 96.56 94 PRO A N 1
ATOM 746 C CA . PRO A 1 94 ? -8.118 -6.805 4.617 1.00 96.56 94 PRO A CA 1
ATOM 747 C C . PRO A 1 94 ? -7.512 -6.685 6.021 1.00 96.56 94 PRO A C 1
ATOM 749 O O . PRO A 1 94 ? -7.445 -5.574 6.545 1.00 96.56 94 PRO A O 1
ATOM 752 N N . ARG A 1 95 ? -7.025 -7.789 6.613 1.00 96.75 95 ARG A N 1
ATOM 753 C CA . ARG A 1 95 ? -6.303 -7.792 7.899 1.00 96.75 95 ARG A CA 1
ATOM 754 C C . ARG A 1 95 ? -5.178 -6.766 7.980 1.00 96.75 95 ARG A C 1
ATOM 756 O O . ARG A 1 95 ? -4.948 -6.201 9.049 1.00 96.75 95 ARG A O 1
ATOM 763 N N . ILE A 1 96 ? -4.530 -6.452 6.856 1.00 95.81 96 ILE A N 1
ATOM 764 C CA . ILE A 1 96 ? -3.449 -5.461 6.832 1.00 95.81 96 ILE A CA 1
ATOM 765 C C . ILE A 1 96 ? -3.895 -4.079 7.327 1.00 95.81 96 ILE A C 1
ATOM 767 O O . ILE A 1 96 ? -3.079 -3.374 7.903 1.00 95.81 96 ILE A O 1
ATOM 771 N N . LEU A 1 97 ? -5.181 -3.728 7.191 1.00 96.50 97 LEU A N 1
ATOM 772 C CA . LEU A 1 97 ? -5.728 -2.429 7.599 1.00 96.50 97 LEU A CA 1
ATOM 773 C C . LEU A 1 97 ? -5.696 -2.204 9.121 1.00 96.50 97 LEU A C 1
ATOM 775 O O . LEU A 1 97 ? -5.881 -1.080 9.570 1.00 96.50 97 LEU A O 1
ATOM 779 N N . TRP A 1 98 ? -5.489 -3.248 9.928 1.00 96.38 98 TRP A N 1
ATOM 780 C CA . TRP A 1 98 ? -5.317 -3.116 11.381 1.00 96.38 98 TRP A CA 1
ATOM 781 C C . TRP A 1 98 ? -4.085 -3.854 11.923 1.00 96.38 98 TRP A C 1
ATOM 783 O O . TRP A 1 98 ? -3.729 -3.699 13.093 1.00 96.38 98 TRP A O 1
ATOM 793 N N . GLU A 1 99 ? -3.440 -4.695 11.115 1.00 95.94 99 GLU A N 1
ATOM 794 C CA . GLU A 1 99 ? -2.191 -5.374 11.475 1.00 95.94 99 GLU A CA 1
ATOM 795 C C . GLU A 1 99 ? -0.941 -4.575 11.096 1.00 95.94 99 GLU A C 1
ATOM 7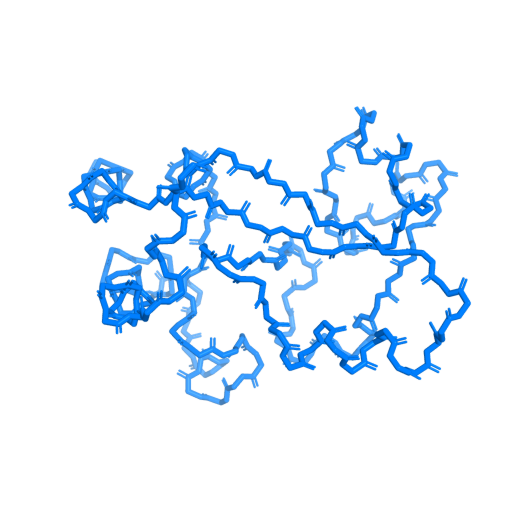97 O O . GLU A 1 99 ? 0.128 -4.845 11.645 1.00 95.94 99 GLU A O 1
ATOM 802 N N . LYS A 1 100 ? -1.060 -3.611 10.177 1.00 95.06 100 LYS A N 1
ATOM 803 C CA . LYS A 1 100 ? 0.026 -2.728 9.741 1.00 95.06 100 LYS A CA 1
ATOM 804 C C . LYS A 1 100 ? -0.261 -1.279 10.133 1.00 95.06 100 LYS A C 1
ATOM 806 O O . LYS A 1 100 ? -1.394 -0.924 10.451 1.00 95.06 100 LYS A O 1
ATOM 811 N N . ASP A 1 101 ? 0.788 -0.460 10.130 1.00 94.31 101 ASP A N 1
ATOM 812 C CA . ASP A 1 101 ? 0.656 0.980 10.329 1.00 94.31 101 ASP A CA 1
ATOM 813 C C . ASP A 1 101 ? 0.139 1.615 9.032 1.00 94.31 101 ASP A C 1
ATOM 815 O O . ASP A 1 101 ? 0.842 1.649 8.021 1.00 94.31 101 ASP A O 1
ATOM 819 N N . CYS A 1 102 ? -1.129 2.025 9.028 1.00 95.62 102 CYS A N 1
ATOM 820 C CA . CYS A 1 102 ? -1.832 2.484 7.833 1.00 95.62 102 CYS A CA 1
ATOM 821 C C . CYS A 1 102 ? -2.456 3.858 8.055 1.00 95.62 102 CYS A C 1
ATOM 823 O O . CYS A 1 102 ? -3.168 4.068 9.035 1.00 95.62 102 CYS A O 1
ATOM 825 N N . ALA A 1 103 ? -2.254 4.756 7.092 1.00 95.00 103 ALA A N 1
ATOM 826 C CA . ALA A 1 103 ? -2.988 6.008 6.967 1.00 95.00 103 ALA A CA 1
ATOM 827 C C . ALA A 1 103 ? -4.147 5.841 5.971 1.00 95.00 103 ALA A C 1
ATOM 829 O O . ALA A 1 103 ? -3.989 5.224 4.917 1.00 95.00 103 ALA A O 1
ATOM 830 N N . PHE A 1 104 ? -5.320 6.379 6.305 1.00 95.19 104 PHE A N 1
ATOM 831 C CA . PHE A 1 104 ? -6.542 6.225 5.519 1.00 95.19 104 PHE A CA 1
ATOM 832 C C . PHE A 1 104 ? -6.945 7.547 4.869 1.00 95.19 104 PHE A C 1
ATOM 834 O O . PHE A 1 104 ? -7.375 8.491 5.534 1.00 95.19 104 PHE A O 1
ATOM 841 N N . CYS A 1 105 ? -6.842 7.598 3.544 1.00 93.00 105 CYS A N 1
ATOM 842 C CA . CYS A 1 105 ? -7.076 8.808 2.766 1.00 93.00 105 CYS A CA 1
ATOM 843 C C . CYS A 1 105 ? -8.429 8.729 2.052 1.00 93.00 105 CYS A C 1
ATOM 845 O O . CYS A 1 105 ? -8.583 7.965 1.107 1.00 93.00 105 CYS A O 1
ATOM 847 N N . LYS A 1 106 ? -9.422 9.526 2.475 1.00 89.56 106 LYS A N 1
ATOM 848 C CA . LYS A 1 106 ? -10.748 9.576 1.818 1.00 89.56 106 LYS A CA 1
ATOM 849 C C . LYS A 1 106 ? -10.675 10.020 0.349 1.00 89.56 106 LYS A C 1
ATOM 851 O O . LYS A 1 106 ? -11.499 9.616 -0.470 1.00 89.56 106 LYS A O 1
ATOM 856 N N . HIS A 1 107 ? -9.702 10.867 0.038 1.00 86.75 107 HIS A N 1
ATOM 857 C CA . HIS A 1 107 ? -9.347 11.283 -1.314 1.00 86.75 107 HIS A CA 1
ATOM 858 C C . HIS A 1 107 ? -7.937 10.777 -1.644 1.00 86.75 107 HIS A C 1
ATOM 860 O O . HIS A 1 107 ? -7.323 10.083 -0.836 1.00 86.75 107 HIS A O 1
ATOM 866 N N . ASN A 1 108 ? -7.425 11.099 -2.833 1.00 86.31 108 ASN A N 1
ATOM 867 C CA . ASN A 1 108 ? -6.041 10.782 -3.188 1.00 86.31 108 ASN A CA 1
ATOM 868 C C . ASN A 1 108 ? -5.074 11.333 -2.115 1.00 86.31 108 ASN A C 1
ATOM 870 O O . ASN A 1 108 ? -5.319 12.412 -1.584 1.00 86.31 108 ASN A O 1
ATOM 874 N N . ALA A 1 109 ? -3.999 10.609 -1.790 1.00 84.75 109 ALA A N 1
ATOM 875 C CA . ALA A 1 109 ? -3.032 11.036 -0.774 1.00 84.75 109 ALA A CA 1
ATOM 876 C C . ALA A 1 109 ? -2.369 12.387 -1.105 1.00 84.75 109 ALA A C 1
ATOM 878 O O . ALA A 1 109 ? -2.100 13.172 -0.203 1.00 84.75 109 ALA A O 1
ATOM 879 N N . ALA A 1 110 ? -2.193 12.689 -2.395 1.00 86.06 110 ALA A N 1
ATOM 880 C CA . ALA A 1 110 ? -1.667 13.967 -2.871 1.00 86.06 110 ALA A CA 1
ATOM 881 C C . ALA A 1 110 ? -2.714 15.102 -2.904 1.00 86.06 110 ALA A C 1
ATOM 883 O O . ALA A 1 110 ? -2.384 16.239 -3.234 1.00 86.06 110 ALA A O 1
ATOM 884 N N . ASP A 1 111 ? -3.987 14.816 -2.614 1.00 89.56 111 ASP A N 1
ATOM 885 C CA . ASP A 1 111 ? -5.036 15.836 -2.556 1.00 89.56 111 ASP A CA 1
ATOM 886 C C . ASP A 1 111 ? -4.786 16.771 -1.371 1.00 89.56 111 ASP A C 1
ATOM 888 O O . ASP A 1 111 ? -4.526 16.301 -0.266 1.00 89.56 111 ASP A O 1
ATOM 892 N N . SER A 1 112 ? -4.922 18.085 -1.564 1.00 86.44 112 SER A N 1
ATOM 893 C CA . SER A 1 112 ? -4.651 19.070 -0.508 1.00 86.44 112 SER A CA 1
ATOM 894 C C . SER A 1 112 ? -5.515 18.877 0.741 1.00 86.44 112 SER A C 1
ATOM 896 O O . SER A 1 112 ? -5.071 19.196 1.841 1.00 86.44 112 SER A O 1
ATOM 898 N N . ARG A 1 113 ? -6.718 18.293 0.618 1.00 88.38 113 ARG A N 1
ATOM 899 C CA . ARG A 1 113 ? -7.587 17.936 1.760 1.00 88.38 113 ARG A CA 1
ATOM 900 C C . ARG A 1 113 ? -7.033 16.784 2.603 1.00 88.38 113 ARG A C 1
ATOM 902 O O . ARG A 1 113 ? -7.531 16.540 3.701 1.00 88.38 113 ARG A O 1
ATOM 909 N N . ILE A 1 114 ? -6.067 16.042 2.066 1.00 89.12 114 ILE A N 1
ATOM 910 C CA . ILE A 1 114 ? -5.388 14.924 2.717 1.00 89.12 114 ILE A CA 1
ATOM 911 C C . ILE A 1 114 ? -3.968 15.320 3.117 1.00 89.12 114 ILE A C 1
ATOM 913 O O . ILE A 1 114 ? -3.639 15.185 4.289 1.00 89.12 114 ILE A O 1
ATOM 917 N N . SER A 1 115 ? -3.162 15.851 2.195 1.00 87.50 115 SER A N 1
ATOM 918 C CA . SER A 1 115 ? -1.747 16.175 2.433 1.00 87.50 115 SER A CA 1
ATOM 919 C C . SER A 1 115 ? -1.516 17.300 3.448 1.00 87.50 115 SER A C 1
ATOM 921 O O . SER A 1 115 ? -0.425 17.420 3.992 1.00 87.50 115 SER A O 1
ATOM 923 N N . SER A 1 116 ? -2.541 18.105 3.749 1.00 87.81 116 SER A N 1
ATOM 924 C CA . SER A 1 116 ? -2.508 19.105 4.829 1.00 87.81 116 SER A CA 1
ATOM 925 C C . SER A 1 116 ? -2.821 18.545 6.221 1.00 87.81 116 SER A C 1
ATOM 927 O O . SER A 1 116 ? -2.670 19.262 7.210 1.00 87.81 116 SER A O 1
ATOM 929 N N . ARG A 1 117 ? -3.283 17.293 6.324 1.00 88.19 117 ARG A N 1
ATOM 930 C CA . ARG A 1 117 ? -3.616 16.647 7.601 1.00 88.19 117 ARG A CA 1
ATOM 931 C C . ARG A 1 117 ? -2.393 15.941 8.168 1.00 88.19 117 ARG A C 1
ATOM 933 O O . ARG A 1 117 ? -1.543 15.456 7.426 1.00 88.19 117 ARG A O 1
ATOM 940 N N . SER A 1 118 ? -2.321 15.825 9.490 1.00 90.75 118 SER A N 1
ATOM 941 C CA . SER A 1 118 ? -1.238 15.073 10.119 1.00 90.75 118 SER A CA 1
ATOM 942 C C . SER A 1 118 ? -1.404 13.566 9.899 1.00 90.75 118 SER A C 1
ATOM 944 O O . SER A 1 118 ? -2.516 13.029 9.839 1.00 90.75 118 SER A O 1
ATOM 946 N N . LEU A 1 119 ? -0.280 12.850 9.831 1.00 89.50 119 LEU A N 1
ATOM 947 C CA . LEU A 1 119 ? -0.286 11.402 9.631 1.00 89.50 119 LEU A CA 1
ATOM 948 C C . LEU A 1 119 ? -1.039 10.665 10.757 1.00 89.50 119 LEU A C 1
ATOM 950 O O . LEU A 1 119 ? -1.758 9.699 10.498 1.00 89.50 119 LEU A O 1
ATOM 954 N N . GLU A 1 120 ? -0.938 11.145 11.999 1.00 91.25 120 GLU A N 1
ATOM 955 C CA . GLU A 1 120 ? -1.635 10.544 13.141 1.00 91.25 120 GLU A CA 1
ATOM 956 C C . GLU A 1 120 ? -3.162 10.662 13.041 1.00 91.25 120 GLU A C 1
ATOM 958 O O . GLU A 1 120 ? -3.871 9.702 13.364 1.00 91.25 120 GLU A O 1
ATOM 963 N N . GLU A 1 121 ? -3.678 11.771 12.503 1.00 90.88 121 GLU A N 1
ATOM 964 C CA . GLU A 1 121 ? -5.108 11.920 12.206 1.00 90.88 121 GLU A CA 1
ATOM 965 C C . GLU A 1 121 ? -5.567 10.943 11.116 1.00 90.88 121 GLU A C 1
ATOM 967 O O . GLU A 1 121 ? -6.660 10.367 11.191 1.00 90.88 121 GLU A O 1
ATOM 972 N N . LEU A 1 122 ? -4.739 10.722 10.092 1.00 93.25 122 LEU A N 1
ATOM 973 C CA . LEU A 1 122 ? -5.063 9.817 8.988 1.00 93.25 122 LEU A CA 1
ATOM 974 C C . LEU A 1 122 ? -5.049 8.345 9.412 1.00 93.25 122 LEU A C 1
ATOM 976 O O . LEU A 1 122 ? -5.788 7.545 8.844 1.00 93.25 122 LEU A O 1
ATOM 980 N N . LYS A 1 123 ? -4.283 7.978 10.441 1.00 95.00 123 LYS A N 1
ATOM 981 C CA . LYS A 1 123 ? -4.236 6.609 10.986 1.00 95.00 123 LYS A CA 1
ATOM 982 C C . LYS A 1 123 ? -5.457 6.241 11.847 1.00 95.00 123 LYS A C 1
ATOM 984 O O . LYS A 1 123 ? -5.541 5.128 12.366 1.00 95.00 123 LYS A O 1
ATOM 989 N N . GLY A 1 124 ? -6.374 7.179 12.088 1.00 94.25 124 GLY A N 1
ATOM 990 C CA . GLY A 1 124 ? -7.502 7.014 13.005 1.00 94.25 124 GLY A CA 1
ATOM 991 C C . GLY A 1 124 ? -8.699 6.223 12.443 1.00 94.25 124 GLY A C 1
ATOM 992 O O . GLY A 1 124 ? -8.908 6.185 11.227 1.00 94.25 124 GLY A O 1
ATOM 993 N N . PRO A 1 125 ? -9.554 5.655 13.320 1.00 95.06 125 PRO A N 1
ATOM 994 C CA . PRO A 1 125 ? -10.804 4.998 12.924 1.00 95.06 125 PRO A CA 1
ATOM 995 C C . PRO A 1 125 ? -11.756 5.888 12.112 1.00 95.06 125 PRO A C 1
ATOM 997 O O . PRO A 1 125 ? -12.417 5.398 11.197 1.00 95.06 125 PRO A O 1
ATOM 1000 N N . ASP A 1 126 ? -11.817 7.188 12.402 1.00 94.00 126 ASP A N 1
ATOM 1001 C CA . ASP A 1 126 ? -12.698 8.115 11.680 1.00 94.00 126 ASP A CA 1
ATOM 1002 C C . ASP A 1 126 ? -12.228 8.365 10.244 1.00 94.00 126 ASP A C 1
ATOM 1004 O O . ASP A 1 126 ? -13.045 8.423 9.323 1.00 94.00 126 ASP A O 1
ATOM 1008 N N . SER A 1 127 ? -10.912 8.418 10.026 1.00 94.56 127 SER A N 1
ATOM 1009 C CA . SER A 1 127 ? -10.323 8.501 8.686 1.00 94.56 127 SER A CA 1
ATOM 1010 C C . SER A 1 127 ? -10.602 7.226 7.879 1.00 94.56 127 SER A C 1
ATOM 1012 O O . SER A 1 127 ? -10.993 7.319 6.712 1.00 94.56 127 SER A O 1
ATOM 1014 N N . LEU A 1 128 ? -10.527 6.042 8.510 1.00 95.06 128 LEU A N 1
ATOM 1015 C CA . LEU A 1 128 ? -10.957 4.785 7.887 1.00 95.06 128 LEU A CA 1
ATOM 1016 C C . LEU A 1 128 ? -12.441 4.835 7.503 1.00 95.06 128 LEU A C 1
ATOM 1018 O O . LEU A 1 128 ? -12.772 4.597 6.345 1.00 95.06 128 LEU A O 1
ATOM 1022 N N . LYS A 1 129 ? -13.341 5.187 8.431 1.00 94.06 129 LYS A N 1
ATOM 1023 C CA . LYS A 1 129 ? -14.779 5.314 8.130 1.00 94.06 129 LYS A CA 1
ATOM 1024 C C . LYS A 1 129 ? -15.016 6.259 6.956 1.00 94.06 129 LYS A C 1
ATOM 1026 O O . LYS A 1 129 ? -15.758 5.909 6.044 1.00 94.06 129 LYS A O 1
ATOM 1031 N N . GLY A 1 130 ? -14.346 7.413 6.949 1.00 92.56 130 GLY A N 1
ATOM 1032 C CA . GLY A 1 130 ? -14.432 8.404 5.880 1.00 92.56 130 GLY A CA 1
ATOM 1033 C C . GLY A 1 130 ? -14.040 7.856 4.506 1.00 92.56 130 GLY A C 1
ATOM 1034 O O . GLY A 1 130 ? -14.746 8.123 3.534 1.00 92.56 130 GLY A O 1
ATOM 1035 N N . LEU A 1 131 ? -12.962 7.068 4.431 1.00 91.81 131 LEU A N 1
ATOM 1036 C CA . LEU A 1 131 ? -12.547 6.354 3.217 1.00 91.81 131 LEU A CA 1
ATOM 1037 C C . LEU A 1 131 ? -13.582 5.301 2.786 1.00 91.81 131 LEU A C 1
ATOM 1039 O O . LEU A 1 131 ? -13.855 5.157 1.594 1.00 91.81 131 LEU A O 1
ATOM 1043 N N . LEU A 1 132 ? -14.187 4.589 3.739 1.00 91.06 132 LEU A N 1
ATOM 1044 C CA . LEU A 1 132 ? -15.129 3.505 3.454 1.00 91.06 132 LEU A CA 1
ATOM 1045 C C . LEU A 1 132 ? -16.554 3.974 3.106 1.00 91.06 132 LEU A C 1
ATOM 1047 O O . LEU A 1 132 ? -17.330 3.160 2.605 1.00 91.06 132 LEU A O 1
ATOM 1051 N N . LEU A 1 133 ? -16.911 5.249 3.322 1.00 86.06 133 LEU A N 1
ATOM 1052 C CA . LEU A 1 133 ? -18.252 5.783 3.018 1.00 86.06 133 LEU A CA 1
ATOM 1053 C C . LEU A 1 133 ? -18.704 5.446 1.587 1.00 86.06 133 LEU A C 1
ATOM 1055 O O . LEU A 1 133 ? -19.823 4.994 1.381 1.00 86.06 133 LEU A O 1
ATOM 1059 N N . ASN A 1 134 ? -17.802 5.564 0.611 1.00 69.69 134 ASN A N 1
ATOM 1060 C CA . ASN A 1 134 ? -18.122 5.327 -0.798 1.00 69.69 134 ASN A CA 1
ATOM 1061 C C . ASN A 1 134 ? -18.177 3.837 -1.183 1.00 69.69 134 ASN A C 1
ATOM 1063 O O . ASN A 1 134 ? -18.601 3.514 -2.290 1.00 69.69 134 ASN A O 1
ATOM 1067 N N . LEU A 1 135 ? -17.731 2.915 -0.321 1.00 71.56 135 LEU A N 1
ATOM 1068 C CA . LEU A 1 135 ? -17.737 1.480 -0.637 1.00 71.56 135 LEU A CA 1
ATOM 1069 C C . LEU A 1 135 ? -19.128 0.860 -0.525 1.00 71.56 135 LEU A C 1
ATOM 1071 O O . LEU A 1 135 ? -19.428 -0.049 -1.293 1.00 71.56 135 LEU A O 1
ATOM 1075 N N . ARG A 1 136 ? -19.976 1.350 0.389 1.00 57.94 136 ARG A N 1
ATOM 1076 C CA . ARG A 1 136 ? -21.356 0.855 0.542 1.00 57.94 136 ARG A CA 1
ATOM 1077 C C . ARG A 1 136 ? -22.254 1.265 -0.625 1.00 57.94 136 ARG A C 1
ATOM 1079 O O . ARG A 1 136 ? -23.076 0.467 -1.068 1.00 57.94 136 ARG A O 1
ATOM 1086 N N . ASP A 1 137 ? -22.038 2.466 -1.153 1.00 51.81 137 ASP A N 1
ATOM 1087 C CA . ASP A 1 137 ? -22.869 3.035 -2.218 1.00 51.81 137 ASP A CA 1
ATOM 1088 C C . ASP A 1 137 ? -22.330 2.741 -3.624 1.00 51.81 137 ASP A C 1
ATOM 1090 O O . ASP A 1 137 ? -23.003 2.998 -4.623 1.00 51.81 137 ASP A O 1
ATOM 1094 N N . SER A 1 138 ? -21.126 2.170 -3.732 1.00 50.09 138 SER A N 1
ATOM 1095 C CA . SER A 1 138 ? -20.531 1.848 -5.025 1.00 50.09 138 SER A CA 1
ATOM 1096 C C . SER A 1 138 ? -21.209 0.620 -5.646 1.00 50.09 138 SER A C 1
ATOM 1098 O O . SER A 1 138 ? -21.092 -0.486 -5.108 1.00 50.09 138 SER A O 1
ATOM 1100 N N . PRO A 1 139 ? -21.810 0.739 -6.850 1.00 49.41 139 PRO A N 1
ATOM 1101 C CA . PRO A 1 139 ? -22.302 -0.416 -7.606 1.00 49.41 139 PRO A CA 1
ATOM 1102 C C . PRO A 1 139 ? -21.205 -1.456 -7.883 1.00 49.41 139 PRO A C 1
ATOM 1104 O O . PRO A 1 139 ? -21.507 -2.607 -8.178 1.00 49.41 139 PRO A O 1
ATOM 1107 N N . ARG A 1 140 ? -19.933 -1.046 -7.774 1.00 51.97 140 ARG A N 1
ATOM 1108 C CA . ARG A 1 140 ? -18.730 -1.828 -8.084 1.00 51.97 140 ARG A CA 1
ATOM 1109 C C . ARG A 1 140 ? -18.273 -2.737 -6.937 1.00 51.97 140 ARG A C 1
ATOM 1111 O O . ARG A 1 140 ? -17.416 -3.578 -7.161 1.00 51.97 140 ARG A O 1
ATOM 1118 N N . ALA A 1 141 ? -18.829 -2.590 -5.730 1.00 45.97 141 ALA A N 1
ATOM 1119 C CA . ALA A 1 141 ? -18.567 -3.491 -4.600 1.00 45.97 141 ALA A CA 1
ATOM 1120 C C . ALA A 1 141 ? -19.428 -4.773 -4.641 1.00 45.97 141 ALA A C 1
ATOM 1122 O O . ALA A 1 141 ? -19.247 -5.661 -3.814 1.00 45.97 141 ALA A O 1
ATOM 1123 N N . ARG A 1 142 ? -20.373 -4.867 -5.592 1.00 41.16 142 ARG A N 1
ATOM 1124 C CA . ARG A 1 142 ? -21.364 -5.953 -5.698 1.00 41.16 142 ARG A CA 1
ATOM 1125 C C . ARG A 1 142 ? -21.008 -7.071 -6.680 1.00 41.16 142 ARG A C 1
ATOM 1127 O O . ARG A 1 142 ? -21.839 -7.939 -6.919 1.00 41.16 142 ARG A O 1
ATOM 1134 N N . THR A 1 143 ? -19.808 -7.094 -7.247 1.00 40.66 143 THR A N 1
ATOM 1135 C CA . THR A 1 143 ? -19.379 -8.218 -8.094 1.00 40.66 143 THR A CA 1
ATOM 1136 C C . THR A 1 143 ? -18.642 -9.263 -7.270 1.00 40.66 143 THR A C 1
ATOM 1138 O O . THR A 1 143 ? -17.417 -9.323 -7.256 1.00 40.66 143 THR A O 1
ATOM 1141 N N . SER A 1 144 ? -19.432 -10.089 -6.593 1.00 39.62 144 SER A N 1
ATOM 1142 C CA . SER A 1 144 ? -19.100 -11.481 -6.306 1.00 39.62 144 SER A CA 1
ATOM 1143 C C . SER A 1 144 ? -20.246 -12.320 -6.870 1.00 39.62 144 SER A C 1
ATOM 1145 O O . SER A 1 144 ? -21.317 -12.382 -6.263 1.00 39.62 144 SER A O 1
ATOM 1147 N N . ALA A 1 145 ? -20.023 -12.877 -8.056 1.00 33.91 145 ALA A N 1
ATOM 1148 C CA . ALA A 1 145 ? -20.707 -14.061 -8.555 1.00 33.91 145 ALA A CA 1
ATOM 1149 C C . ALA A 1 145 ? -19.630 -15.130 -8.748 1.00 33.91 145 ALA A C 1
ATOM 1151 O O . ALA A 1 145 ? -18.536 -14.743 -9.227 1.00 33.91 145 ALA A O 1
#

Foldseek 3Di:
DQLVLQVVVCVVLVQPWKKDKFFPVCVVQCVVPNDFFQVCQVVTPDRGDDLDPPPLLPCSRDGDIATLDGPCVSVVVSCVVDVPTHMDMDTHDPSCLRVDQDFAALDPSNDPVNSVDDSVVRSGSVSVVSNCVVCVVDPSNPPDD

Secondary structure (DSSP, 8-state):
-HHHHHHHHHHHHT---EEEEEEGGGHHHHHHH-PPPGGGGGGSSS----S-SS-TT--TTS---EESS--HHHHHHHHHH-TTS-EEEEEE-TTHHHHS-----SS-TTSHHHHTS-HHHHTSHHHHHHHHHHHHH-GGGG---

Sequence (145 aa):
MKKDALRQIVQEIRVPYVLHFTQAQNLPSIMSKGIFPVSRSSELPVLPKVNDLLRLDGHEDGVSASIGFPNCQMFYKYRITDPTTDWVVLVMNPRILWEKDCAFCKHNAADSRISSRSLEELKGPDSLKGLLLNLRDSPRARTSA

pLDDT: mean 87.98, std 12.61, range [33.91, 97.31]

=== Feature glossary ===
A reading guide for the features in this record.

Start from the sequence.

  · Sequence gives the chain of amino acids in standard one-letter code (A=alanine, C=cysteine, …, Y=tyrosine), read N→C. It is the only feature that is directly encoded by the gene; all structural features are derived from the folded form of this sequence.

Fold it, and you get atomic coordinates and the backbone conformation that goes with them.

  · Structure coordinates are given as an mmCIF _atom_site loop: one row per atom with element, residue name, chain id, sequence number, and x/y/z position in Å. Only the four main-chain atoms per residue are included here; side chains are omitted to keep the record compact.

  · Backbone dihedral angles. Every residue except chain termini has a φ (preceding-C → N → Cα → C) and a ψ (N → Cα → C → next-N). They are reported in degrees following the IUPAC sign convention. Secondary structure is essentially a statement about which (φ, ψ) basin each residue occupies.

  · Eight-state secondary structure (DSSP): H is the canonical α-helix, G the tighter 3₁₀-helix, I the wider π-helix; E/B are β-structure, T and S are turns and bends, and '-' is everything else. DSSP derives these from the pattern of main-chain N–H···O=C hydrogen bonds, not from the sequence.

  · SS3 is a coarse helix/strand/coil call (letters a/b/c) made by the P-SEA algorithm from inter-Cα distances and dihedrals. It is less detailed than DSSP but needs only Cα positions.

Summarize the fold with a handful of shape descriptors and a per-residue structural alphabet.

  · Radius of gyration (Rg) is the root-mean-square distance of Cα atoms from their centroid — a single number for overall size and compactness. A globular domain of N residues has Rg ≈ 2.2·N^0.38 Å; an extended or disordered chain has a much larger Rg. The Cα contact count is the number of residue pairs whose Cα atoms are within 8 Å and are more than four positions apart in sequence — a standard proxy for tertiary packing density. The bounding box is the smallest axis-aligned box enclosing all Cα atoms.

  · 3Di is Foldseek's structural alphabet. Each residue is assigned one of twenty discrete states based on how its Cα sits relative to its spatial (not sequential) neighbors. Aligning 3Di strings finds structural homologs roughly as well as full 3D superposition, but orders of magnitude faster.

  · Solvent-accessible surface area (SASA) is the area in Å² traced out by the centre of a 1.4 Å probe sphere (a water molecule) rolled over the protein's van der Waals surface (Shrake–Rupley / Lee–Richards construction). Buried residues have near-zero SASA; fully exposed residues can exceed 200 Å². The total SASA scales roughly with the number of surface residues.

Ask how reliable the model is.

  · For AlphaFold models, the B-factor field carries pLDDT — the model's own estimate of local accuracy on a 0–100 scale. Regions with pLDDT<50 should be treated as essentially unmodeled; they often correspond to intrinsically disordered segments.

  · For experimental (PDB) structures, the B-factor (temperature factor) quantifies the positional spread of each atom in the crystal — a combination of thermal vibration and static disorder — in units of Å². High B-factors mark flexible loops or poorly resolved regions; low B-factors mark the rigid, well-ordered core.

  · Predicted Aligned Error (PAE) is an AlphaFold confidence matrix: entry (i, j) is the expected error in the position of residue j, in ångströms, when the prediction is superimposed on the true structure at residue i. Low PAE within a block of residues means that block is internally rigid and well-predicted; high PAE between two blocks means their relative placement is uncertain even if each block individually is confident.

Place it in context: what it resembles, what it is annotated as, and how it looks.

  · Structural nearest neighbors (via Foldseek easy-search vs the PDB). Reported per hit: target PDB id, E-value, and alignment TM-score. A TM-score above ~0.5 is the conventional threshold for 'same fold'.

  · Functional annotations link the protein to curated databases. InterPro entries identify conserved domains and families by matching the sequence against member-database signatures (Pfam, PROSITE, CDD, …). Gene Ontology (GO) terms describe molecular function, biological process, and cellular component in a controlled vocabulary. CATH places the structure in a hierarchical fold classification (Class/Architecture/Topology/Homologous-superfamily). The organism is the source species.

  · The contact map is a binary N×N matrix image: pixel (i, j) is dark where Cα_i and Cα_j are within 8 Å and |i−j|>4. Because the |i−j|>4 filter removes local helical contacts, off-diagonal stripes parallel to the main diagonal indicate parallel β-sheets; stripes perpendicular to it indicate antiparallel β-sheets. The Ramachandran plot scatters every residue's (φ, ψ) pair against the sterically allowed regions. The PAE heatmap renders the predicted-aligned-error matrix.

  · Six rendered views show the 3D structure from the faces of a cube — i.e. along ±x, ±y, ±z. Rendering representation is drawn randomly per protein from cartoon (secondary-structure ribbons), sticks (backbone bonds), or molecular surface; coloring is either N→C rainbow (blue at the N-terminus through red at the C-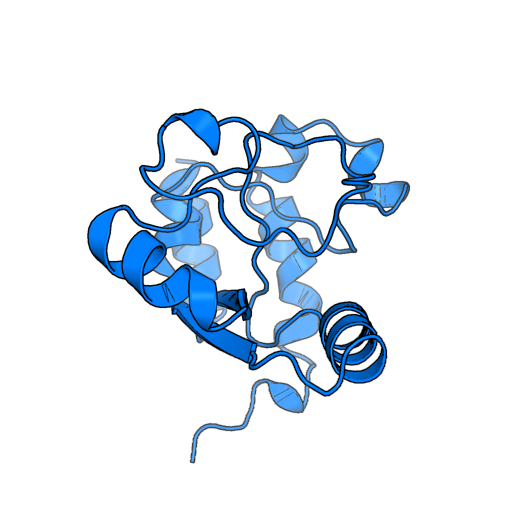terminus) or one color per chain.